Protein AF-A0A524DHZ1-F1 (afdb_monomer)

Sequence (120 aa):
MDLKEKKKAFKRITIAKLCPKCENLSHIEADFCRYCGAKLTEKGIICPRCSKYINDKNADSCPFCSESFNEKGVICPYCSEFTHIESQEKETFCEQCGERIKNLSDKVKVKVSRISESLD

Mean predicted aligned error: 12.06 Å

Secondary structure (DSSP, 8-state):
-----------EEEEEEEPTTT--EE-TT-SB-TTT--B---EEEEPTTT--EES-TT-SB-TTT--B--EEEEE-TTT--EEE--TT-SEEE-TTT--EEE---S--------------

Solvent-accessible surface area (backbone atoms only — not comparable to full-atom values): 7574 Å² total; per-residue (Å²): 136,83,80,74,76,74,73,74,80,73,32,54,28,30,40,26,16,52,26,90,88,75,67,48,74,36,23,71,82,4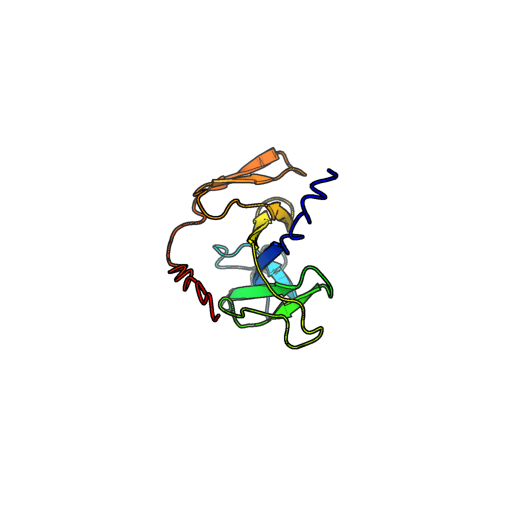5,58,47,32,92,88,76,65,47,71,39,84,52,55,16,26,33,37,74,88,75,69,45,78,36,85,47,70,78,58,56,49,35,93,88,76,72,46,63,53,72,41,52,26,34,36,33,76,86,78,66,43,76,27,73,41,60,101,83,51,52,55,42,57,28,86,89,76,69,49,77,46,72,73,66,70,82,79,79,79,75,75,76,72,76,83,81,74,88,75,137

pLDDT: mean 70.09, std 17.13, range [26.12, 92.19]

Foldseek 3Di:
DDPPPPPPPAFEKEKFFAAPPPRQTAWPPDQADPPPRGGTDFIFIQGPPPRDTDRDNPDQADPVPRHGHRAYWYQDRPPRDIDGDGPPDQWDADPVPRDIGHGPDDDPPPPPVDPPDDDD

Radius of gyration: 16.32 Å; Cα contacts (8 Å, |Δi|>4): 217; chains: 1; bounding box: 32×34×57 Å

Structure (mmCIF, N/CA/C/O backbone):
data_AF-A0A52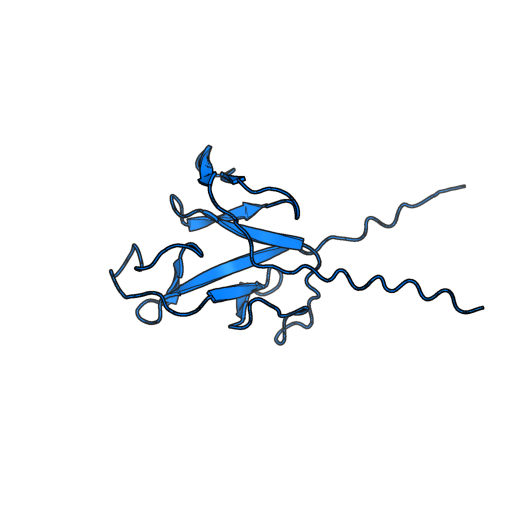4DHZ1-F1
#
_entry.id   AF-A0A524DHZ1-F1
#
loop_
_atom_site.group_PDB
_atom_site.id
_atom_site.type_symbol
_atom_site.label_atom_id
_atom_site.label_alt_id
_atom_site.label_comp_id
_atom_site.label_asym_id
_atom_site.label_entity_id
_atom_site.label_seq_id
_atom_site.pdbx_PDB_ins_code
_atom_site.Cartn_x
_atom_site.Cartn_y
_atom_site.Cartn_z
_atom_site.occupancy
_atom_site.B_iso_or_equiv
_atom_site.auth_seq_id
_atom_site.auth_comp_id
_atom_site.aut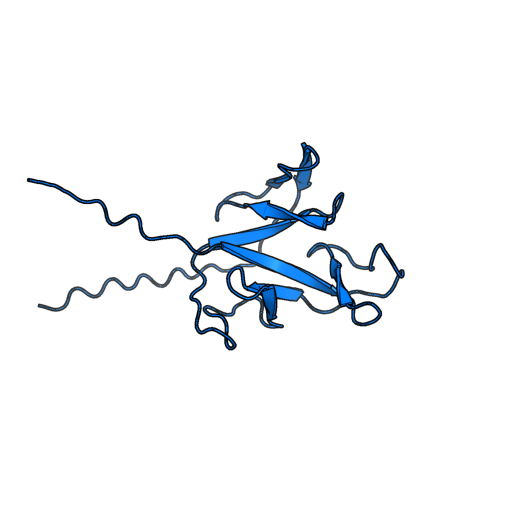h_asym_id
_atom_site.auth_atom_id
_atom_site.pdbx_PDB_model_num
ATOM 1 N N . MET A 1 1 ? -8.563 25.064 36.723 1.00 38.16 1 MET A N 1
ATOM 2 C CA . MET A 1 1 ? -7.669 23.884 36.698 1.00 38.16 1 MET A CA 1
ATOM 3 C C . MET A 1 1 ? -7.775 23.303 35.305 1.00 38.16 1 MET A C 1
ATOM 5 O O . MET A 1 1 ? -8.590 22.430 35.043 1.00 38.16 1 MET A O 1
ATOM 9 N N . ASP A 1 2 ? -7.036 23.909 34.386 1.00 40.91 2 ASP A N 1
ATOM 10 C CA . ASP A 1 2 ? -7.137 23.668 32.954 1.00 40.91 2 ASP A CA 1
ATOM 11 C C . ASP A 1 2 ? -6.352 22.411 32.595 1.00 40.91 2 ASP A C 1
ATOM 13 O O . ASP A 1 2 ? -5.138 22.446 32.378 1.00 40.91 2 ASP A O 1
ATOM 17 N N . LEU A 1 3 ? -7.054 21.281 32.535 1.00 44.28 3 LEU A N 1
ATOM 18 C CA . LEU A 1 3 ? -6.547 20.074 31.901 1.00 44.28 3 LEU A CA 1
ATOM 19 C C . LEU A 1 3 ? -6.522 20.334 30.385 1.00 44.28 3 LEU A C 1
ATOM 21 O O . LEU A 1 3 ? -7.422 19.950 29.644 1.00 44.28 3 LEU A O 1
ATOM 25 N N . LYS A 1 4 ? -5.494 21.047 29.905 1.00 43.03 4 LYS A N 1
ATOM 26 C CA . LYS A 1 4 ? -5.114 21.015 28.488 1.00 43.03 4 LYS A CA 1
ATOM 27 C C . LYS A 1 4 ? -4.688 19.582 28.197 1.00 43.03 4 LYS A C 1
ATOM 29 O O . LYS A 1 4 ? -3.511 19.244 28.330 1.00 43.03 4 LYS A O 1
ATOM 34 N N . GLU A 1 5 ? -5.652 18.741 27.832 1.00 46.22 5 GLU A N 1
ATOM 35 C CA . GLU A 1 5 ? -5.408 17.489 27.132 1.00 46.22 5 GLU A CA 1
ATOM 36 C C . GLU A 1 5 ? -4.509 17.823 25.944 1.00 46.22 5 GLU A C 1
ATOM 38 O O . GLU A 1 5 ? -4.939 18.368 24.923 1.00 46.22 5 GLU A O 1
ATOM 43 N N . LYS A 1 6 ? -3.209 17.569 26.108 1.00 43.06 6 LYS A N 1
ATOM 44 C CA . LYS A 1 6 ? -2.250 17.583 25.015 1.00 43.06 6 LYS A CA 1
ATOM 45 C C . LYS A 1 6 ? -2.692 16.452 24.098 1.00 43.06 6 LYS A C 1
ATOM 47 O O . LYS A 1 6 ? -2.271 15.317 24.297 1.00 43.06 6 LYS A O 1
ATOM 52 N N . LYS A 1 7 ? -3.582 16.749 23.143 1.00 41.94 7 LYS A N 1
ATOM 53 C CA . LYS A 1 7 ? -3.942 15.846 22.048 1.00 41.94 7 LYS A CA 1
ATOM 54 C C . LYS A 1 7 ? -2.627 15.381 21.444 1.00 41.94 7 LYS A C 1
ATOM 56 O O . LYS A 1 7 ? -1.949 16.150 20.763 1.00 41.94 7 LYS A O 1
ATOM 61 N N . LYS A 1 8 ? -2.208 14.161 21.781 1.00 44.09 8 LYS A N 1
ATOM 62 C CA . LYS A 1 8 ? -1.030 13.544 21.187 1.00 44.09 8 LYS A CA 1
ATOM 63 C C . LYS A 1 8 ? -1.375 13.462 19.708 1.00 44.09 8 LYS A C 1
ATOM 65 O O . LYS A 1 8 ? -2.296 12.746 19.345 1.00 44.09 8 LYS A O 1
ATOM 70 N N . ALA A 1 9 ? -0.755 14.306 18.885 1.00 47.62 9 ALA A N 1
ATOM 71 C CA . ALA A 1 9 ? -1.024 14.322 17.458 1.00 47.62 9 ALA A CA 1
ATOM 72 C C . ALA A 1 9 ? -0.582 12.963 16.920 1.00 47.62 9 ALA A C 1
ATOM 74 O O . ALA A 1 9 ? 0.614 12.674 16.834 1.00 47.62 9 ALA A O 1
ATOM 75 N N . PHE A 1 10 ? -1.549 12.090 16.676 1.00 51.94 10 PHE A N 1
ATOM 76 C CA . PHE A 1 10 ? -1.282 10.787 16.123 1.00 51.94 10 PHE A CA 1
ATOM 77 C C . PHE A 1 10 ? -0.893 10.965 14.652 1.00 51.94 10 PHE A C 1
ATOM 79 O O . PHE A 1 10 ? -1.541 11.688 13.892 1.00 51.94 10 PHE A O 1
ATOM 86 N N . LYS A 1 11 ? 0.256 10.397 14.281 1.00 61.12 11 LYS A N 1
ATOM 87 C CA . LYS A 1 11 ? 0.877 10.602 12.971 1.00 61.12 11 LYS A CA 1
ATOM 88 C C . LYS A 1 11 ? 0.666 9.355 12.126 1.00 61.12 11 LYS A C 1
ATOM 90 O O . LYS A 1 11 ? 1.228 8.299 12.423 1.00 61.12 11 LYS A O 1
ATOM 95 N N . ARG A 1 12 ? -0.184 9.523 11.112 1.00 67.62 12 ARG A N 1
ATOM 96 C CA . ARG A 1 12 ? -0.733 8.502 10.210 1.00 67.62 12 ARG A CA 1
ATOM 97 C C . ARG A 1 12 ? 0.275 8.118 9.123 1.00 67.62 12 ARG A C 1
ATOM 99 O O . ARG A 1 12 ? 0.733 8.998 8.413 1.00 67.62 12 ARG A O 1
ATOM 106 N N . ILE A 1 13 ? 0.594 6.841 8.943 1.00 72.00 13 ILE A N 1
ATOM 107 C CA . ILE A 1 13 ? 1.446 6.345 7.850 1.00 72.00 13 ILE A CA 1
ATOM 108 C C . ILE A 1 13 ? 0.684 5.497 6.856 1.00 72.00 13 ILE A C 1
ATOM 110 O O . ILE A 1 13 ? -0.152 4.693 7.245 1.00 72.00 13 ILE A O 1
ATOM 114 N N . THR A 1 14 ? 1.035 5.593 5.580 1.00 75.19 14 THR A N 1
ATOM 115 C CA . THR A 1 14 ? 0.362 4.827 4.529 1.00 75.19 14 THR A CA 1
ATOM 116 C C . THR A 1 14 ? 1.176 3.619 4.120 1.00 75.19 14 THR A C 1
ATOM 118 O O . THR A 1 14 ? 2.324 3.793 3.734 1.00 75.19 14 THR A O 1
ATOM 121 N N . ILE A 1 15 ? 0.602 2.416 4.110 1.00 79.75 15 ILE A N 1
ATOM 122 C CA . ILE A 1 15 ? 1.269 1.253 3.514 1.00 79.75 15 ILE A CA 1
ATOM 123 C C . ILE A 1 15 ? 0.810 1.073 2.064 1.00 79.75 15 ILE A C 1
ATOM 125 O O . ILE A 1 15 ? -0.386 0.976 1.786 1.00 79.75 15 ILE A O 1
ATOM 129 N N . ALA A 1 16 ? 1.771 0.999 1.145 1.00 84.56 16 ALA A N 1
ATOM 130 C CA . ALA A 1 16 ? 1.534 0.843 -0.289 1.00 84.56 16 ALA A CA 1
ATOM 131 C C . ALA A 1 16 ? 2.628 -0.009 -0.946 1.00 84.56 16 ALA A C 1
ATOM 133 O O . ALA A 1 16 ? 3.684 -0.252 -0.355 1.00 84.56 16 ALA A O 1
ATOM 134 N N . LYS A 1 17 ? 2.384 -0.450 -2.182 1.00 87.19 17 LYS A N 1
ATOM 135 C CA . LYS A 1 17 ? 3.429 -0.971 -3.068 1.00 87.19 17 LYS A CA 1
ATOM 136 C C . LYS A 1 17 ? 3.862 0.106 -4.052 1.00 87.19 17 LYS A C 1
ATOM 138 O O . LYS A 1 17 ? 3.005 0.743 -4.661 1.00 87.19 17 LYS A O 1
ATOM 143 N N . LEU A 1 18 ? 5.167 0.281 -4.236 1.00 86.62 18 LEU A N 1
ATOM 144 C CA . LEU A 1 18 ? 5.710 1.162 -5.269 1.00 86.62 18 LEU A CA 1
ATOM 145 C C . LEU A 1 18 ? 5.915 0.369 -6.562 1.00 86.62 18 LEU A C 1
ATOM 147 O O . LEU A 1 18 ? 6.484 -0.724 -6.547 1.00 86.62 18 LEU A O 1
ATOM 151 N N . CYS A 1 19 ? 5.449 0.903 -7.689 1.00 89.12 19 CYS A N 1
ATOM 152 C CA . CYS A 1 19 ? 5.720 0.294 -8.981 1.00 89.12 19 CYS A CA 1
ATOM 153 C C . CYS A 1 19 ? 7.165 0.573 -9.423 1.00 89.12 19 CYS A C 1
ATOM 155 O O . CYS A 1 19 ? 7.503 1.735 -9.634 1.00 89.12 19 CYS A O 1
ATOM 157 N N . PRO A 1 20 ? 7.992 -0.454 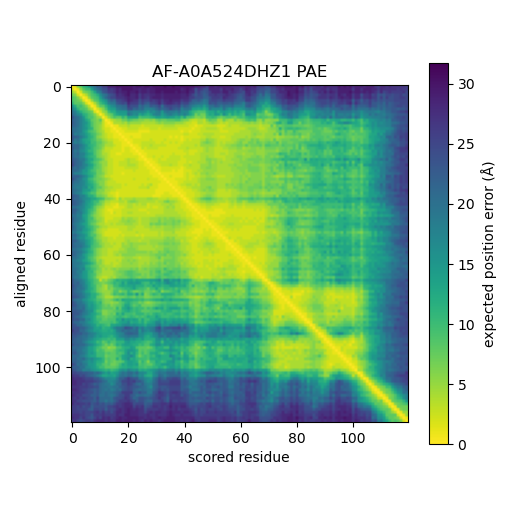-9.693 1.00 88.50 20 PRO A N 1
ATOM 158 C CA . PRO A 1 20 ? 9.379 -0.241 -10.112 1.00 88.50 20 PRO A CA 1
ATOM 159 C C . PRO A 1 20 ? 9.512 0.324 -11.536 1.00 88.50 20 PRO A C 1
ATOM 161 O O . PRO A 1 20 ? 10.591 0.748 -11.929 1.00 88.50 20 PRO A O 1
ATOM 164 N N . LYS A 1 21 ? 8.435 0.299 -12.337 1.00 90.12 21 LYS A N 1
ATOM 165 C CA . LYS A 1 21 ? 8.454 0.732 -13.744 1.00 90.12 21 LYS A CA 1
ATOM 166 C C . LYS A 1 21 ? 7.976 2.169 -13.950 1.00 90.12 21 LYS A C 1
ATOM 168 O O . LYS A 1 21 ? 8.452 2.835 -14.858 1.00 90.12 21 LYS A O 1
ATOM 173 N N . CYS A 1 22 ? 6.983 2.607 -13.181 1.00 89.06 22 CYS A N 1
ATOM 174 C CA . CYS A 1 22 ? 6.337 3.910 -13.379 1.00 89.06 22 CYS A CA 1
ATOM 175 C C . CYS A 1 22 ? 6.185 4.716 -12.090 1.00 89.06 22 CYS A C 1
ATOM 177 O O . CYS A 1 22 ? 5.491 5.724 -12.103 1.00 89.06 22 CYS A O 1
ATOM 179 N N . GLU A 1 23 ? 6.748 4.227 -10.982 1.00 85.69 23 GLU A N 1
ATOM 180 C CA . GLU A 1 23 ? 6.782 4.898 -9.675 1.00 85.69 23 GLU A CA 1
ATOM 181 C C . GLU A 1 23 ? 5.403 5.236 -9.082 1.00 85.69 23 GLU A C 1
ATOM 183 O O . GLU A 1 23 ? 5.299 5.847 -8.023 1.00 85.69 23 GLU A O 1
ATOM 188 N N . ASN A 1 24 ? 4.322 4.764 -9.708 1.00 85.12 24 ASN A N 1
ATOM 189 C CA . ASN A 1 24 ? 2.986 4.878 -9.153 1.00 85.12 24 ASN A CA 1
ATOM 190 C C . ASN A 1 24 ? 2.837 3.981 -7.930 1.00 85.12 24 ASN A C 1
ATOM 192 O O . ASN A 1 24 ? 3.259 2.817 -7.916 1.00 85.12 24 ASN A O 1
ATOM 196 N N . LEU A 1 25 ? 2.159 4.521 -6.926 1.00 84.12 25 LEU A N 1
ATOM 197 C CA . LEU A 1 25 ? 1.734 3.762 -5.768 1.00 84.12 25 LEU A CA 1
ATOM 198 C C . LEU A 1 25 ? 0.557 2.872 -6.136 1.00 84.12 25 LEU A C 1
ATOM 200 O O . LEU A 1 25 ? -0.279 3.178 -6.984 1.00 84.12 25 LEU A O 1
ATOM 204 N N . SER A 1 26 ? 0.526 1.711 -5.515 1.00 84.69 26 SER A N 1
ATOM 205 C CA . SER A 1 26 ? -0.516 0.721 -5.693 1.00 84.69 26 SER A CA 1
ATOM 206 C C . SER A 1 26 ? -0.904 0.155 -4.341 1.00 84.69 26 SER A C 1
ATOM 208 O O . SER A 1 26 ? -0.145 0.211 -3.368 1.00 84.69 26 SER A O 1
ATOM 210 N N . HIS A 1 27 ? -2.107 -0.403 -4.288 1.00 76.69 27 HIS A N 1
ATOM 211 C CA . HIS A 1 27 ? -2.619 -1.040 -3.088 1.00 76.69 27 HIS A CA 1
ATOM 212 C C . HIS A 1 27 ? -1.672 -2.139 -2.582 1.00 76.69 27 HIS A C 1
ATOM 214 O O . HIS A 1 27 ? -0.998 -2.818 -3.361 1.00 76.69 27 HIS A O 1
ATOM 220 N N . ILE A 1 28 ? -1.645 -2.341 -1.264 1.00 77.19 28 ILE A N 1
ATOM 221 C CA . ILE A 1 28 ? -0.768 -3.320 -0.613 1.00 77.19 28 ILE A CA 1
ATOM 222 C C . ILE A 1 28 ? -1.018 -4.765 -1.086 1.00 77.19 28 ILE A C 1
ATOM 224 O O . ILE A 1 28 ? -0.102 -5.593 -1.037 1.00 77.19 28 ILE A O 1
ATOM 228 N N . GLU A 1 29 ? -2.227 -5.080 -1.552 1.00 76.56 29 GLU A N 1
ATOM 229 C CA . GLU A 1 29 ? -2.585 -6.401 -2.091 1.00 76.56 29 GLU A CA 1
ATOM 230 C C . GLU A 1 29 ? -2.452 -6.501 -3.613 1.00 76.56 29 GLU A C 1
ATOM 232 O O . GLU A 1 29 ? -2.546 -7.594 -4.156 1.00 76.56 29 GLU A O 1
ATOM 237 N N . ALA A 1 30 ? -2.203 -5.399 -4.324 1.00 82.62 30 ALA A N 1
ATOM 238 C CA . ALA A 1 30 ? -2.089 -5.455 -5.775 1.00 82.62 30 ALA A CA 1
ATOM 239 C C . ALA A 1 30 ? -0.843 -6.256 -6.185 1.00 82.62 30 ALA A C 1
ATOM 241 O O . ALA A 1 30 ? 0.270 -5.939 -5.763 1.00 82.62 30 ALA A O 1
ATOM 242 N N . ASP A 1 31 ? -1.002 -7.280 -7.021 1.00 87.56 31 ASP A N 1
ATOM 243 C CA . ASP A 1 31 ? 0.129 -8.010 -7.614 1.00 87.56 31 ASP A CA 1
ATOM 244 C C . ASP A 1 31 ? 0.713 -7.294 -8.833 1.00 87.56 31 ASP A C 1
ATOM 246 O O . ASP A 1 31 ? 1.893 -7.461 -9.144 1.00 87.56 31 ASP A O 1
ATOM 250 N N . PHE A 1 32 ? -0.090 -6.453 -9.488 1.00 88.38 32 PHE A N 1
ATOM 251 C CA . PHE A 1 32 ? 0.280 -5.725 -10.696 1.00 88.38 32 PHE A CA 1
ATOM 252 C C . PHE A 1 32 ? -0.133 -4.256 -10.607 1.00 88.38 32 PHE A C 1
ATOM 254 O O . PHE A 1 32 ? -1.170 -3.911 -10.040 1.00 88.38 32 PHE A O 1
ATOM 261 N N . CYS A 1 33 ? 0.683 -3.382 -11.189 1.00 86.62 33 CYS A N 1
ATOM 262 C CA . CYS A 1 33 ? 0.394 -1.962 -11.299 1.00 86.62 33 CYS A CA 1
ATOM 263 C C . CYS A 1 33 ? -0.777 -1.741 -12.259 1.00 86.62 33 CYS A C 1
ATOM 265 O O . CYS A 1 33 ? -0.701 -2.128 -13.425 1.00 86.62 33 CYS A O 1
ATOM 267 N N . ARG A 1 34 ? -1.820 -1.042 -11.805 1.00 83.69 34 ARG A N 1
ATOM 268 C CA . ARG A 1 34 ? -2.998 -0.733 -12.632 1.00 83.69 34 ARG A CA 1
ATOM 269 C C . ARG A 1 34 ? -2.676 0.142 -13.850 1.00 83.69 34 ARG A C 1
ATOM 271 O O . ARG A 1 34 ? -3.378 0.065 -14.848 1.00 83.69 34 ARG A O 1
ATOM 278 N N . TYR A 1 35 ? -1.616 0.947 -13.775 1.00 83.19 35 TYR A N 1
ATOM 279 C CA . TYR A 1 35 ? -1.254 1.898 -14.829 1.00 83.19 35 TYR A CA 1
ATOM 280 C C . TYR A 1 35 ? -0.376 1.295 -15.926 1.00 83.19 35 TYR A C 1
ATOM 282 O O . TYR A 1 35 ? -0.490 1.681 -17.082 1.00 83.19 35 TYR A O 1
ATOM 290 N N . CYS A 1 36 ? 0.518 0.364 -15.582 1.00 90.62 36 CYS A N 1
ATOM 291 C CA . CYS A 1 36 ? 1.504 -0.156 -16.538 1.00 90.62 36 CYS A CA 1
ATOM 292 C C . CYS A 1 36 ? 1.597 -1.686 -16.599 1.00 90.62 36 CYS A C 1
ATOM 294 O O . CYS A 1 36 ? 2.420 -2.211 -17.350 1.00 90.62 36 CYS A O 1
ATOM 296 N N . GLY A 1 37 ? 0.814 -2.402 -15.787 1.00 87.88 37 GLY A N 1
ATOM 297 C CA . GLY A 1 37 ? 0.795 -3.866 -15.724 1.00 87.88 37 GLY A CA 1
ATOM 298 C C . GLY A 1 37 ? 2.036 -4.510 -15.097 1.00 87.88 37 GLY A C 1
ATOM 299 O O . GLY A 1 37 ? 2.121 -5.732 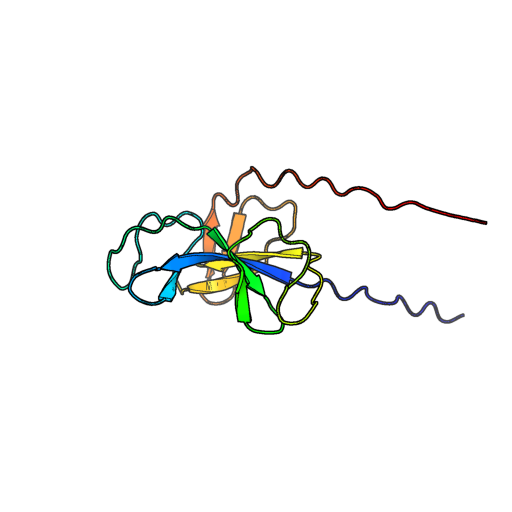-15.043 1.00 87.88 37 GLY A O 1
ATOM 300 N N . ALA A 1 38 ? 3.014 -3.729 -14.623 1.00 92.19 38 ALA A N 1
ATOM 301 C CA . ALA A 1 38 ? 4.235 -4.279 -14.035 1.00 92.19 38 ALA A CA 1
ATOM 302 C C . ALA A 1 38 ? 3.963 -4.973 -12.692 1.00 92.19 38 ALA A C 1
ATOM 304 O O . ALA A 1 38 ? 3.150 -4.499 -11.898 1.00 92.19 38 ALA A O 1
ATOM 305 N N . LYS A 1 39 ? 4.681 -6.067 -12.420 1.00 91.19 39 LYS A N 1
ATOM 306 C CA . LYS A 1 39 ? 4.566 -6.820 -11.165 1.00 91.19 39 LYS A CA 1
ATOM 307 C C . LYS A 1 39 ? 5.051 -5.985 -9.975 1.00 91.19 39 LYS A C 1
ATOM 309 O O . LYS A 1 39 ? 6.102 -5.353 -10.043 1.00 91.19 39 LYS A O 1
ATOM 314 N N . LEU A 1 40 ? 4.288 -6.010 -8.886 1.00 87.38 40 LEU A N 1
ATOM 315 C CA . LEU A 1 40 ? 4.548 -5.260 -7.661 1.00 87.38 40 LEU A CA 1
ATOM 316 C C . LEU A 1 40 ? 5.094 -6.185 -6.570 1.00 87.38 40 LEU A C 1
ATOM 318 O O . LEU A 1 40 ? 4.378 -7.042 -6.039 1.00 87.38 40 LEU A O 1
ATOM 322 N N . THR A 1 41 ? 6.356 -5.989 -6.209 1.00 83.19 41 THR A N 1
ATOM 323 C CA . THR A 1 41 ? 7.092 -6.878 -5.298 1.00 83.19 41 THR A CA 1
ATOM 324 C C . THR A 1 41 ? 7.317 -6.277 -3.916 1.00 83.19 41 THR A C 1
ATOM 326 O O . THR A 1 41 ? 7.292 -7.006 -2.927 1.00 83.19 41 THR A O 1
ATOM 329 N N . GLU A 1 42 ? 7.488 -4.960 -3.827 1.00 82.00 42 GLU A N 1
ATOM 330 C CA . GLU A 1 42 ? 7.924 -4.285 -2.604 1.00 82.00 42 GLU A CA 1
ATOM 331 C C . GLU A 1 42 ? 6.779 -3.527 -1.932 1.00 82.00 42 GLU A C 1
ATOM 333 O O . GLU A 1 42 ? 5.973 -2.880 -2.600 1.00 82.00 42 GLU A O 1
ATOM 338 N N . LYS A 1 43 ? 6.695 -3.646 -0.602 1.00 84.19 43 LYS A N 1
ATOM 339 C CA . LYS A 1 43 ? 5.717 -2.963 0.257 1.00 84.19 43 LYS A CA 1
ATOM 340 C C . LYS A 1 43 ? 6.470 -2.015 1.180 1.00 84.19 43 LYS A C 1
ATOM 342 O O . LYS A 1 43 ? 7.429 -2.442 1.820 1.00 84.19 43 LYS A O 1
ATOM 347 N N . GLY A 1 44 ? 5.972 -0.799 1.338 1.00 84.88 44 GLY A N 1
ATOM 348 C CA . GLY A 1 44 ? 6.624 0.224 2.143 1.00 84.88 44 GLY A CA 1
ATOM 349 C C . GLY A 1 44 ? 5.649 1.236 2.719 1.00 84.88 44 GLY A C 1
ATOM 350 O O . GLY A 1 44 ? 4.436 1.126 2.530 1.00 84.88 44 GLY A O 1
ATOM 351 N N . ILE A 1 45 ? 6.200 2.203 3.446 1.00 83.31 45 ILE A N 1
ATOM 352 C CA . ILE A 1 45 ? 5.474 3.297 4.087 1.00 83.31 45 ILE A CA 1
ATOM 353 C C . ILE A 1 45 ? 5.612 4.580 3.266 1.00 83.31 45 ILE A C 1
ATOM 355 O O . ILE A 1 45 ? 6.715 4.944 2.878 1.00 83.31 45 ILE A O 1
ATOM 359 N N . ILE A 1 46 ? 4.523 5.319 3.076 1.00 83.50 46 ILE A N 1
ATOM 360 C CA . ILE A 1 46 ? 4.561 6.721 2.653 1.00 83.50 46 ILE A CA 1
ATOM 361 C C . ILE A 1 46 ? 4.538 7.593 3.897 1.00 83.50 46 ILE A C 1
ATOM 363 O O . ILE A 1 46 ? 3.604 7.527 4.702 1.00 83.50 46 ILE A O 1
ATOM 367 N N . CYS A 1 47 ? 5.576 8.409 4.061 1.00 81.81 47 CYS A N 1
ATOM 368 C CA . CYS A 1 47 ? 5.629 9.360 5.158 1.00 81.81 47 CYS A CA 1
ATOM 369 C C . CYS A 1 47 ? 4.557 10.451 4.968 1.00 81.81 47 CYS A C 1
ATOM 371 O O . CYS A 1 47 ? 4.583 11.126 3.942 1.00 81.81 47 CYS A O 1
ATOM 373 N N . PRO A 1 48 ? 3.686 10.720 5.956 1.00 74.50 48 PRO A N 1
ATOM 374 C CA . PRO A 1 48 ? 2.657 11.762 5.844 1.00 74.50 48 PRO A CA 1
ATOM 375 C C . PRO A 1 48 ? 3.230 13.180 5.770 1.00 74.50 48 PRO A C 1
ATOM 377 O O . PRO A 1 48 ? 2.582 14.093 5.277 1.00 74.50 48 PRO A O 1
ATOM 380 N N . ARG A 1 49 ? 4.438 13.383 6.307 1.00 81.25 49 ARG A N 1
ATOM 381 C CA . ARG A 1 49 ? 5.050 14.707 6.456 1.00 81.25 49 ARG A CA 1
ATOM 382 C C . ARG A 1 49 ? 5.828 15.122 5.214 1.00 81.25 49 ARG A C 1
ATOM 384 O O . ARG A 1 49 ? 5.874 16.301 4.889 1.00 81.25 49 ARG A O 1
ATOM 391 N N . CYS A 1 50 ? 6.494 14.179 4.549 1.00 84.94 50 CYS A N 1
ATOM 392 C CA . CYS A 1 50 ? 7.350 14.474 3.396 1.00 84.94 50 CYS A CA 1
ATOM 393 C C . CYS A 1 50 ? 7.014 13.668 2.137 1.00 84.94 50 CYS A C 1
ATOM 395 O O . CYS A 1 50 ? 7.756 13.757 1.163 1.00 84.94 50 CYS A O 1
ATOM 397 N N . SER A 1 51 ? 5.948 12.864 2.165 1.00 81.75 51 SER A N 1
ATOM 398 C CA . SER A 1 51 ? 5.457 12.038 1.051 1.00 81.75 51 SER A CA 1
ATOM 399 C C . SER A 1 51 ? 6.483 11.075 0.449 1.00 81.75 51 SER A C 1
ATOM 401 O O . SER A 1 51 ? 6.275 10.531 -0.631 1.00 81.75 51 SER A O 1
ATOM 403 N N . LYS A 1 52 ? 7.600 10.829 1.144 1.00 86.38 52 LYS A N 1
ATOM 404 C CA . LYS A 1 52 ? 8.621 9.888 0.687 1.00 86.38 52 LYS A CA 1
ATOM 405 C C . LYS A 1 52 ? 8.195 8.454 0.956 1.00 86.38 52 LYS A C 1
ATOM 407 O O . LYS A 1 52 ? 7.726 8.141 2.052 1.00 86.38 52 LYS A O 1
ATOM 412 N N . TYR A 1 53 ? 8.433 7.599 -0.036 1.00 85.75 53 TYR A N 1
ATOM 413 C CA . TYR A 1 53 ? 8.350 6.153 0.109 1.00 85.75 53 TYR A CA 1
ATOM 414 C C . TYR A 1 53 ? 9.545 5.635 0.915 1.00 85.75 53 TYR A C 1
ATOM 416 O O . TYR A 1 53 ? 10.698 5.998 0.675 1.00 85.75 53 TYR A O 1
ATOM 424 N N . ILE A 1 54 ? 9.251 4.779 1.880 1.00 87.62 54 ILE A N 1
ATOM 425 C CA . ILE A 1 54 ? 10.195 4.119 2.769 1.00 87.62 54 ILE A CA 1
ATOM 426 C C . ILE A 1 54 ? 10.008 2.632 2.536 1.00 87.62 54 ILE A C 1
ATOM 428 O O . ILE A 1 54 ? 8.947 2.087 2.833 1.00 87.62 54 ILE A O 1
ATOM 432 N N . ASN A 1 55 ? 11.039 1.963 2.029 1.00 86.00 55 ASN A N 1
ATOM 433 C CA . ASN A 1 55 ? 10.964 0.545 1.673 1.00 86.00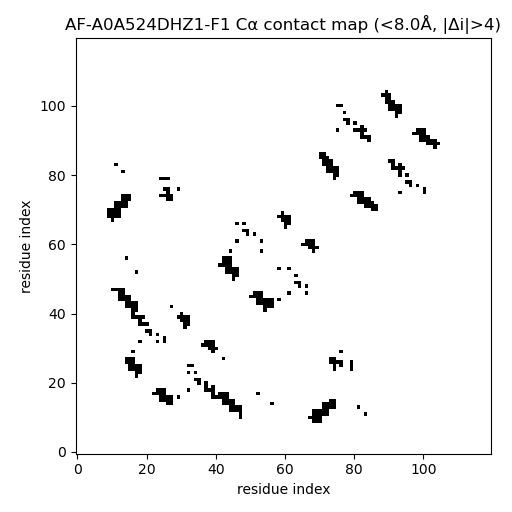 55 ASN A CA 1
ATOM 434 C C . ASN A 1 55 ? 10.943 -0.411 2.884 1.00 86.00 55 ASN A C 1
ATOM 436 O O . ASN A 1 55 ? 11.119 -1.616 2.738 1.00 86.00 55 ASN A O 1
ATOM 440 N N . ASP A 1 56 ? 10.741 0.120 4.087 1.00 83.56 56 ASP A N 1
ATOM 441 C CA . ASP A 1 56 ? 10.547 -0.655 5.300 1.00 83.56 56 ASP A CA 1
ATOM 442 C C . ASP A 1 56 ? 9.160 -0.372 5.873 1.00 83.56 56 ASP A C 1
ATOM 444 O O . ASP A 1 56 ? 8.867 0.721 6.350 1.00 83.56 56 ASP A O 1
ATOM 448 N N . LYS A 1 57 ? 8.292 -1.383 5.830 1.00 76.94 57 LYS A N 1
ATOM 449 C CA . LYS A 1 57 ? 6.927 -1.316 6.374 1.00 76.94 57 LYS A CA 1
ATOM 450 C C . LYS A 1 57 ? 6.867 -1.342 7.907 1.00 76.94 57 LYS A C 1
ATOM 452 O O . LYS A 1 57 ? 5.780 -1.185 8.476 1.00 76.94 57 LYS A O 1
ATOM 457 N N . ASN A 1 58 ? 7.991 -1.647 8.554 1.00 75.44 58 ASN A N 1
ATOM 458 C CA . ASN A 1 58 ? 8.113 -1.715 10.006 1.00 75.44 58 ASN A CA 1
ATOM 459 C C . ASN A 1 58 ? 8.852 -0.509 10.585 1.00 75.44 58 ASN A C 1
ATOM 461 O O . ASN A 1 58 ? 9.078 -0.496 11.789 1.00 75.44 58 ASN A O 1
ATOM 465 N N . ALA A 1 59 ? 9.201 0.483 9.763 1.00 79.25 59 ALA A N 1
ATOM 466 C CA . ALA A 1 59 ? 9.840 1.687 10.251 1.00 79.25 59 ALA A CA 1
ATOM 467 C C . ALA A 1 59 ? 8.958 2.332 11.330 1.00 79.25 59 ALA A C 1
ATOM 469 O O . ALA A 1 59 ? 7.743 2.435 11.157 1.00 79.25 59 ALA A O 1
ATOM 470 N N . ASP A 1 60 ? 9.571 2.767 12.428 1.00 79.94 60 ASP A N 1
ATOM 471 C CA . ASP A 1 60 ? 8.911 3.546 13.486 1.00 79.94 60 ASP A CA 1
ATOM 472 C C . ASP A 1 60 ? 9.010 5.057 13.229 1.00 79.94 60 ASP A C 1
ATOM 474 O O . ASP A 1 60 ? 8.329 5.864 13.862 1.00 79.94 60 ASP A O 1
ATOM 478 N N . SER A 1 61 ? 9.879 5.468 12.303 1.00 83.06 61 SER A N 1
ATOM 479 C CA . SER A 1 61 ? 10.049 6.867 11.925 1.00 83.06 61 SER A CA 1
ATOM 480 C C . SER A 1 61 ? 10.557 7.037 10.496 1.00 83.06 61 SER A C 1
ATOM 482 O O . SER A 1 61 ? 11.128 6.127 9.894 1.00 83.06 61 SER A O 1
ATOM 484 N N . CYS A 1 62 ? 10.344 8.226 9.937 1.00 83.31 62 CYS A N 1
ATOM 485 C CA . CYS A 1 62 ? 10.820 8.579 8.612 1.00 83.31 62 CYS A CA 1
ATOM 486 C C . CYS A 1 62 ? 12.320 8.896 8.650 1.00 83.31 62 CYS A C 1
ATOM 488 O O . CYS A 1 62 ? 12.690 9.909 9.246 1.00 83.31 62 CYS A O 1
ATOM 490 N N . PRO A 1 63 ? 13.180 8.158 7.928 1.00 86.00 63 PRO A N 1
ATOM 491 C CA . PRO A 1 63 ? 14.619 8.429 7.910 1.00 86.00 63 PRO A CA 1
ATOM 492 C C . PRO A 1 63 ? 14.973 9.765 7.235 1.00 86.00 63 PRO A C 1
ATOM 494 O O . PRO A 1 63 ? 16.079 10.267 7.391 1.00 86.00 63 PRO A O 1
ATOM 497 N N . PHE A 1 64 ? 14.044 10.360 6.481 1.00 86.00 64 PHE A N 1
ATOM 498 C CA . PHE A 1 64 ? 14.286 11.596 5.734 1.00 86.00 64 PHE A CA 1
ATOM 499 C C . PHE A 1 64 ? 13.859 12.871 6.460 1.00 86.00 64 PHE A C 1
ATOM 501 O O . PHE A 1 64 ? 14.313 13.952 6.100 1.00 86.00 64 PHE A O 1
ATOM 508 N N . CYS A 1 65 ? 12.927 12.779 7.408 1.00 85.25 65 CYS A N 1
ATOM 509 C CA . CYS A 1 65 ? 12.413 13.954 8.121 1.00 85.25 65 CYS A CA 1
ATOM 510 C C . CYS A 1 65 ? 12.244 13.735 9.627 1.00 85.25 65 CYS A C 1
ATOM 512 O O . CYS A 1 65 ? 11.701 14.608 10.301 1.00 85.25 65 CYS A O 1
ATOM 514 N N . SER A 1 66 ? 12.699 12.584 10.129 1.00 83.00 66 SER A N 1
ATOM 515 C CA . SER A 1 66 ? 12.660 12.170 11.535 1.00 83.00 66 SER A CA 1
ATOM 516 C C . SER A 1 66 ? 11.257 12.107 12.139 1.00 83.00 66 SER A C 1
ATOM 518 O O . SER A 1 66 ? 11.082 12.178 13.351 1.00 83.00 66 SER A O 1
ATOM 520 N N . GLU A 1 67 ? 10.241 11.975 11.288 1.00 80.69 67 GLU A N 1
ATOM 521 C CA . GLU A 1 67 ? 8.850 11.954 11.715 1.00 80.69 67 GLU A CA 1
ATOM 522 C C . GLU A 1 67 ? 8.470 10.586 12.277 1.00 80.69 67 GLU A C 1
ATOM 524 O O . GLU A 1 67 ? 8.541 9.600 11.551 1.00 80.69 67 GLU A O 1
ATOM 529 N N . SER A 1 68 ? 8.050 10.518 13.540 1.00 78.69 68 SER A N 1
ATOM 530 C CA . SER A 1 68 ? 7.599 9.274 14.180 1.00 78.69 68 SER A CA 1
ATOM 531 C C . SER A 1 68 ? 6.233 8.813 13.668 1.00 78.69 68 SER A C 1
ATOM 533 O O . SER A 1 68 ? 5.339 9.629 13.425 1.00 78.69 68 SER A O 1
ATOM 535 N N . PHE A 1 69 ? 6.055 7.500 13.556 1.00 76.25 69 PHE A N 1
ATOM 536 C CA . PHE A 1 69 ? 4.863 6.852 13.022 1.00 76.25 69 PHE A CA 1
ATOM 537 C C . PHE A 1 69 ? 4.065 6.207 14.155 1.00 76.25 69 PHE A C 1
ATOM 539 O O . PHE A 1 69 ? 4.501 5.223 14.740 1.00 76.25 69 PHE A O 1
ATOM 546 N N . ASN A 1 70 ? 2.894 6.765 14.471 1.00 67.12 70 ASN A N 1
ATOM 547 C CA . ASN A 1 70 ? 2.082 6.312 15.608 1.00 67.12 70 ASN A CA 1
ATOM 548 C C . ASN A 1 70 ? 0.728 5.698 15.194 1.00 67.12 70 ASN A C 1
ATOM 550 O O . ASN A 1 70 ? 0.079 5.087 16.035 1.00 67.12 70 ASN A O 1
ATOM 554 N N . GLU A 1 71 ? 0.310 5.816 13.926 1.00 63.31 71 GLU A N 1
ATOM 555 C CA . GLU A 1 71 ? -0.928 5.233 13.370 1.00 63.31 71 GLU A CA 1
ATOM 556 C C . GLU A 1 71 ? -0.734 4.808 11.911 1.00 63.31 71 GLU A C 1
ATOM 558 O O . GLU A 1 71 ? 0.075 5.413 11.218 1.00 63.31 71 GLU A O 1
ATOM 563 N N . LYS A 1 72 ? -1.475 3.805 11.415 1.00 67.00 72 LYS A N 1
ATOM 564 C CA . LYS A 1 72 ? -1.345 3.277 10.039 1.00 67.00 72 LYS A CA 1
ATOM 565 C C . LYS A 1 72 ? -2.565 3.612 9.160 1.00 67.00 72 LYS A C 1
ATOM 567 O O . LYS A 1 72 ? -3.583 4.064 9.655 1.00 67.00 72 LYS A O 1
ATOM 572 N N . GLY A 1 73 ? -2.435 3.433 7.848 1.00 71.88 73 GLY A N 1
ATOM 573 C CA . GLY A 1 73 ? -3.375 3.815 6.787 1.00 71.88 73 GLY A CA 1
ATOM 574 C C . GLY A 1 73 ? -3.040 3.079 5.484 1.00 71.88 73 GLY A C 1
ATOM 575 O O . GLY A 1 73 ? -1.968 2.471 5.374 1.00 71.88 73 GLY A O 1
ATOM 576 N N . VAL A 1 74 ? -3.929 3.118 4.489 1.00 72.69 74 VAL A N 1
ATOM 577 C CA . VAL A 1 74 ? -3.759 2.422 3.194 1.00 72.69 74 VAL A CA 1
ATOM 578 C C . VAL A 1 74 ? -4.091 3.313 2.002 1.00 72.69 74 VAL A C 1
ATOM 580 O O . VAL A 1 74 ? -4.761 4.329 2.143 1.00 72.69 74 VAL A O 1
ATOM 583 N N . ILE A 1 75 ? -3.617 2.931 0.815 1.00 74.00 75 ILE A N 1
ATOM 584 C CA . ILE A 1 75 ? -4.045 3.531 -0.456 1.00 74.00 75 ILE A CA 1
ATOM 585 C C . ILE A 1 75 ? -5.247 2.763 -1.000 1.00 74.00 75 ILE A C 1
ATOM 587 O O . ILE A 1 75 ? -5.169 1.550 -1.185 1.00 74.00 75 ILE A O 1
ATOM 591 N N . CYS A 1 76 ? -6.329 3.461 -1.315 1.00 74.44 76 CYS A N 1
ATOM 592 C CA . CYS A 1 76 ? -7.501 2.897 -1.955 1.00 74.44 76 CYS A CA 1
ATOM 593 C C . CYS A 1 76 ? -7.142 2.295 -3.327 1.00 74.44 76 CYS A C 1
ATOM 595 O O . CYS A 1 76 ? -6.624 3.003 -4.190 1.00 74.44 76 CYS A O 1
ATOM 597 N N . PRO A 1 77 ? -7.445 1.011 -3.591 1.00 68.62 77 PRO A N 1
ATOM 598 C CA . PRO A 1 77 ? -7.163 0.388 -4.888 1.00 68.62 77 PRO A CA 1
ATOM 599 C C . PRO A 1 77 ? -7.997 0.970 -6.041 1.00 68.62 77 PRO A C 1
ATOM 601 O O . PRO A 1 77 ? -7.620 0.848 -7.210 1.00 68.62 77 PRO A O 1
ATOM 604 N N . TYR A 1 78 ? -9.140 1.578 -5.728 1.00 75.06 78 TYR A N 1
ATOM 605 C CA . TYR A 1 78 ? -10.103 2.025 -6.729 1.00 75.06 78 TYR A CA 1
ATOM 606 C C . TYR A 1 78 ? -9.784 3.417 -7.267 1.00 75.06 78 TYR A C 1
ATOM 608 O O . TYR A 1 78 ? -9.841 3.611 -8.483 1.00 75.06 78 TYR A O 1
ATOM 616 N N . CYS A 1 79 ? -9.402 4.347 -6.389 1.00 75.69 79 CYS A N 1
ATOM 617 C CA . CYS A 1 79 ? -9.102 5.736 -6.746 1.00 75.69 79 CYS A CA 1
ATOM 618 C C . CYS A 1 79 ? -7.652 6.160 -6.476 1.00 75.69 79 CYS A C 1
ATOM 620 O O . CYS A 1 79 ? -7.303 7.298 -6.764 1.00 75.69 79 CYS A O 1
ATOM 622 N N . SER A 1 80 ? -6.810 5.273 -5.936 1.00 70.31 80 SER A N 1
ATOM 623 C CA . SER A 1 80 ? -5.425 5.572 -5.543 1.00 70.31 80 SER A CA 1
ATOM 624 C C . SER A 1 80 ? -5.288 6.660 -4.470 1.00 70.31 80 SER A C 1
ATOM 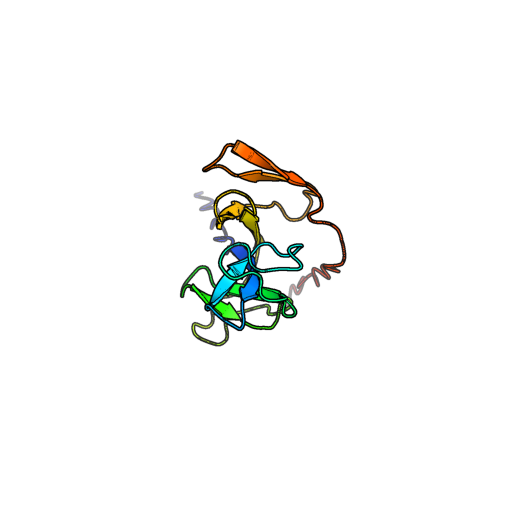626 O O . SER A 1 80 ? -4.176 7.113 -4.212 1.00 70.31 80 SER A O 1
ATOM 628 N N . GLU A 1 81 ? -6.384 7.042 -3.806 1.00 70.75 81 GLU A N 1
ATOM 629 C CA . GLU A 1 81 ? -6.339 8.004 -2.710 1.00 70.75 81 GLU A CA 1
ATOM 630 C C . GLU A 1 81 ? -6.004 7.330 -1.382 1.00 70.75 81 GLU A C 1
ATOM 632 O O . GLU A 1 81 ? -6.369 6.184 -1.120 1.00 70.75 81 GLU A O 1
ATOM 637 N N . PHE A 1 82 ? -5.345 8.066 -0.504 1.00 68.62 82 PHE A N 1
ATOM 638 C CA . PHE A 1 82 ? -5.151 7.676 0.878 1.00 68.62 82 PHE A CA 1
ATOM 639 C C . PHE A 1 82 ? -6.467 7.484 1.655 1.00 68.62 82 PHE A C 1
ATOM 641 O O . PHE A 1 82 ? -7.449 8.201 1.478 1.00 68.62 82 PHE A O 1
ATOM 648 N N . THR A 1 83 ? -6.489 6.485 2.534 1.00 69.69 83 THR A N 1
ATOM 649 C CA . THR A 1 83 ? -7.615 6.164 3.412 1.00 69.69 83 THR A CA 1
ATOM 650 C C . THR A 1 83 ? -7.109 5.722 4.782 1.00 69.69 83 THR A C 1
ATOM 652 O O . THR A 1 83 ? -6.159 4.941 4.908 1.00 69.69 83 THR A O 1
ATOM 655 N N . HIS A 1 84 ? -7.756 6.243 5.820 1.00 68.38 84 HIS A N 1
ATOM 656 C CA . HIS A 1 84 ? -7.454 5.935 7.210 1.00 68.38 84 HIS A CA 1
ATOM 657 C C . HIS A 1 84 ? -7.906 4.524 7.595 1.00 68.38 84 HIS A C 1
ATOM 659 O O . HIS A 1 84 ? -8.952 4.053 7.150 1.00 68.38 84 HIS A O 1
ATOM 665 N N . ILE A 1 85 ? -7.106 3.859 8.433 1.00 65.12 85 ILE A N 1
ATOM 666 C CA . ILE A 1 85 ? -7.507 2.622 9.107 1.00 65.12 85 ILE A CA 1
ATOM 667 C C . ILE A 1 85 ? -7.228 2.794 10.590 1.00 65.12 85 ILE A C 1
ATOM 669 O O . ILE A 1 85 ? -6.122 3.194 10.968 1.00 65.12 85 ILE A O 1
ATOM 673 N N . GLU A 1 86 ? -8.201 2.498 11.441 1.00 58.50 86 GLU A N 1
ATOM 674 C CA . GLU A 1 86 ? -7.899 2.371 12.856 1.00 58.50 86 GLU A CA 1
ATOM 675 C C . GLU A 1 86 ? -7.171 1.041 13.093 1.00 58.50 86 GLU A C 1
ATOM 677 O O . GLU A 1 86 ? -7.341 0.063 12.362 1.00 58.50 86 GLU A O 1
ATOM 682 N N . SER A 1 87 ? -6.299 0.987 14.100 1.00 54.22 87 SER A N 1
ATOM 683 C CA . SER A 1 87 ? -5.342 -0.116 14.303 1.00 54.22 87 SER A CA 1
ATOM 684 C C . SER A 1 87 ? -5.975 -1.483 14.638 1.00 54.22 87 SER A C 1
ATOM 686 O O . SER A 1 87 ? -5.255 -2.451 14.885 1.00 54.22 87 SER A O 1
ATOM 688 N N . GLN A 1 88 ? -7.305 -1.580 14.602 1.00 55.91 88 GLN A N 1
ATOM 689 C CA . GLN A 1 88 ? -8.099 -2.786 14.845 1.00 55.91 88 GLN A CA 1
ATOM 690 C C . GLN A 1 88 ? -9.102 -3.095 13.718 1.00 55.91 88 GLN A C 1
ATOM 692 O O . GLN A 1 88 ? -9.809 -4.102 13.791 1.00 55.91 88 GLN A O 1
ATOM 697 N N . GLU A 1 89 ? -9.161 -2.276 12.667 1.00 61.41 89 GLU A N 1
ATOM 698 C CA . GLU A 1 89 ? -10.121 -2.457 11.581 1.00 61.41 89 GLU A CA 1
ATOM 699 C C . GLU A 1 89 ? -9.568 -3.382 10.489 1.00 61.41 89 GLU A C 1
ATOM 701 O O . GLU A 1 89 ? -8.477 -3.188 9.954 1.00 61.41 89 GLU A O 1
ATOM 706 N N . LYS A 1 90 ? -10.339 -4.423 10.153 1.00 60.16 90 LYS A N 1
ATOM 707 C CA . LYS A 1 90 ? -10.026 -5.373 9.063 1.00 60.16 90 LYS A CA 1
ATOM 708 C C . LYS A 1 90 ? -10.493 -4.889 7.691 1.00 60.16 90 LYS A C 1
ATOM 710 O O . LYS A 1 90 ? -10.134 -5.466 6.662 1.00 60.16 90 LYS A O 1
ATOM 715 N N . GLU A 1 91 ? -11.295 -3.838 7.683 1.00 67.75 91 GLU A N 1
ATOM 716 C CA . GLU A 1 91 ? -11.887 -3.217 6.513 1.00 67.75 91 GLU A CA 1
ATOM 717 C C . GLU A 1 91 ? -12.094 -1.725 6.781 1.00 67.75 91 GLU A C 1
ATOM 719 O O . GLU A 1 91 ? -12.314 -1.335 7.920 1.00 67.75 91 GLU A O 1
ATOM 724 N N . THR A 1 92 ? -12.009 -0.903 5.739 1.00 73.38 92 THR A N 1
ATOM 725 C CA . THR A 1 92 ? -12.284 0.541 5.802 1.00 73.38 92 THR A CA 1
ATOM 726 C C . THR A 1 92 ? -13.011 0.981 4.531 1.00 73.38 92 THR A C 1
ATOM 728 O O . THR A 1 92 ? -13.091 0.223 3.557 1.00 73.38 92 THR A O 1
ATOM 731 N N . PHE A 1 93 ? -13.532 2.203 4.509 1.00 77.75 93 PHE A N 1
ATOM 732 C CA . PHE A 1 93 ? -14.1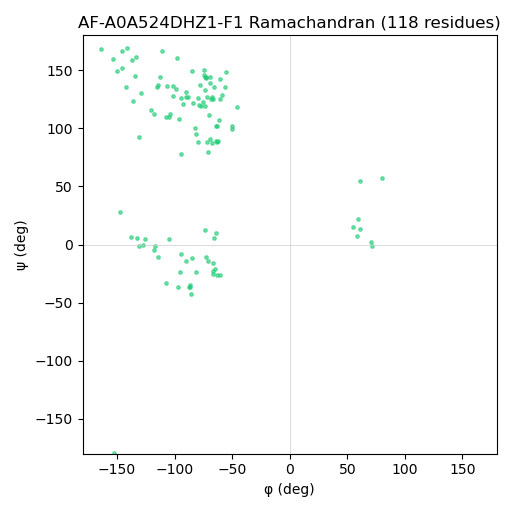52 2.808 3.333 1.00 77.75 93 PHE A CA 1
ATOM 733 C C . PHE A 1 93 ? -13.325 3.998 2.872 1.00 77.75 93 PHE A C 1
ATOM 735 O O . PHE A 1 93 ? -12.878 4.808 3.681 1.00 77.75 93 PHE A O 1
ATOM 742 N N . CYS A 1 94 ? -13.126 4.120 1.563 1.00 76.81 94 CYS A N 1
ATOM 743 C CA . CYS A 1 94 ? -12.443 5.280 1.019 1.00 76.81 94 CYS A CA 1
ATOM 744 C C . CYS A 1 94 ? -13.355 6.510 1.068 1.00 76.81 94 CYS A C 1
ATOM 746 O O . CYS A 1 94 ? -14.381 6.541 0.394 1.00 76.81 94 CYS A O 1
ATOM 748 N N . GLU A 1 95 ? -12.949 7.555 1.788 1.00 74.50 95 GLU A N 1
ATOM 749 C CA . GLU A 1 95 ? -13.725 8.799 1.912 1.00 74.50 95 GLU A CA 1
ATOM 750 C C . GLU A 1 95 ? -13.873 9.560 0.581 1.00 74.50 95 GLU A C 1
ATOM 752 O O . GLU A 1 95 ? -14.802 10.346 0.430 1.00 74.50 95 GLU A O 1
ATOM 757 N N . GLN A 1 96 ? -12.992 9.319 -0.401 1.00 73.56 96 GLN A N 1
ATOM 758 C CA . GLN A 1 96 ? -13.069 9.978 -1.712 1.00 73.56 96 GLN A CA 1
ATOM 759 C C . GLN A 1 96 ? -13.967 9.268 -2.724 1.00 73.56 96 GLN A C 1
ATOM 761 O O . GLN A 1 96 ? -14.595 9.928 -3.545 1.00 73.56 96 GLN A O 1
ATOM 766 N N . CYS A 1 97 ? -14.003 7.934 -2.727 1.00 78.31 97 CYS A N 1
ATOM 767 C CA . CYS A 1 97 ? -14.757 7.182 -3.740 1.00 78.31 97 CYS A CA 1
ATOM 768 C C . CYS A 1 97 ? -15.885 6.319 -3.168 1.00 78.31 97 CYS A C 1
ATOM 770 O O . CYS A 1 97 ? -16.629 5.721 -3.936 1.00 78.31 97 CYS A O 1
ATOM 772 N N . GLY A 1 98 ? -16.020 6.238 -1.842 1.00 79.81 98 GLY A N 1
ATOM 773 C CA . GLY A 1 98 ? -17.042 5.441 -1.159 1.00 79.81 98 GLY A CA 1
ATOM 774 C C . GLY A 1 98 ? -16.825 3.927 -1.229 1.00 79.81 98 GLY A C 1
ATOM 775 O O . GLY A 1 98 ? -17.604 3.170 -0.653 1.00 79.81 98 GLY A O 1
ATOM 776 N N . GLU A 1 99 ? -15.776 3.465 -1.912 1.00 80.62 99 GLU A N 1
ATOM 777 C CA . GLU A 1 99 ? -15.512 2.041 -2.097 1.00 80.62 99 GLU A CA 1
ATOM 778 C C . GLU A 1 99 ? -15.005 1.360 -0.823 1.00 80.62 99 GLU A C 1
ATOM 780 O O . GLU A 1 99 ? -14.214 1.919 -0.052 1.00 80.62 99 GLU A O 1
ATOM 785 N N . ARG A 1 100 ? -15.427 0.104 -0.633 1.00 78.62 100 ARG A N 1
ATOM 786 C CA . ARG A 1 100 ? -15.042 -0.717 0.522 1.00 78.62 100 ARG A CA 1
ATOM 787 C C . ARG A 1 100 ? -13.698 -1.397 0.271 1.00 78.62 100 ARG A C 1
ATOM 789 O O . ARG A 1 100 ? -13.553 -2.207 -0.647 1.00 78.62 100 ARG A O 1
ATOM 796 N N . ILE A 1 101 ? -12.737 -1.130 1.146 1.00 75.94 101 ILE A N 1
ATOM 797 C CA . ILE A 1 101 ? -11.416 -1.756 1.171 1.00 75.94 101 ILE A CA 1
ATOM 798 C C . ILE A 1 101 ? -11.474 -2.911 2.176 1.00 75.94 101 ILE A C 1
ATOM 800 O O . ILE A 1 101 ? -11.573 -2.694 3.381 1.00 75.94 101 ILE A O 1
ATOM 804 N N . LYS A 1 102 ? -11.470 -4.151 1.679 1.00 68.62 102 LYS A N 1
ATOM 805 C CA . LYS A 1 102 ? -11.511 -5.380 2.495 1.00 68.62 102 LYS A CA 1
ATOM 806 C C . LYS A 1 102 ? -10.097 -5.947 2.665 1.00 68.62 102 LYS A C 1
ATOM 808 O O . LYS A 1 102 ? -9.239 -5.656 1.845 1.00 68.62 102 LYS A O 1
ATOM 813 N N . ASN A 1 103 ? -9.889 -6.796 3.674 1.00 56.44 103 ASN A N 1
ATOM 814 C CA . ASN A 1 103 ? -8.633 -7.523 3.917 1.00 56.44 103 ASN A CA 1
ATOM 815 C C . ASN A 1 103 ? -7.418 -6.621 4.179 1.00 56.44 103 ASN A C 1
ATOM 817 O O . ASN A 1 103 ? -6.332 -6.824 3.643 1.00 56.44 103 ASN A O 1
ATOM 821 N N . LEU A 1 104 ? -7.534 -5.733 5.167 1.00 61.06 104 LEU A N 1
ATOM 822 C CA . LEU A 1 104 ? -6.365 -5.120 5.824 1.00 61.06 104 LEU A CA 1
ATOM 823 C C . LEU A 1 104 ? -5.485 -6.158 6.574 1.00 61.06 104 LEU A C 1
ATOM 825 O O . LEU A 1 104 ? -4.584 -5.808 7.337 1.00 61.06 104 LEU A O 1
ATOM 829 N N . SER A 1 105 ? -5.753 -7.451 6.373 1.00 50.06 105 SER A N 1
ATOM 830 C CA . SER A 1 105 ? -5.426 -8.546 7.265 1.00 50.06 105 SER A CA 1
ATOM 831 C C . SER A 1 105 ? -3.931 -8.871 7.351 1.00 50.06 105 SER A C 1
ATOM 833 O O . SER A 1 105 ? -3.302 -9.437 6.458 1.00 50.06 105 SER A O 1
ATOM 835 N N . ASP A 1 106 ? -3.417 -8.567 8.546 1.00 46.53 106 ASP A N 1
ATOM 836 C CA . ASP A 1 106 ? -2.980 -9.577 9.522 1.00 46.53 106 ASP A CA 1
ATOM 837 C C . ASP A 1 106 ? -1.600 -10.234 9.323 1.00 46.53 106 ASP A C 1
ATOM 839 O O . ASP A 1 106 ? -1.466 -11.452 9.343 1.00 46.53 106 ASP A O 1
ATOM 843 N N . LYS A 1 107 ? -0.531 -9.424 9.270 1.00 38.19 107 LYS A N 1
ATOM 844 C CA . LYS A 1 107 ? 0.768 -9.737 9.930 1.00 38.19 107 LYS A CA 1
ATOM 845 C C . LYS A 1 107 ? 1.508 -8.486 10.421 1.00 38.19 107 LYS A C 1
ATOM 847 O O . LYS A 1 107 ? 2.735 -8.490 10.520 1.00 38.19 107 LYS A O 1
ATOM 852 N N . VAL A 1 108 ? 0.807 -7.406 10.762 1.00 39.34 108 VAL A N 1
ATOM 853 C CA . VAL A 1 108 ? 1.429 -6.406 11.636 1.00 39.34 108 VAL A CA 1
ATOM 854 C C . VAL A 1 108 ? 1.305 -6.968 13.047 1.00 39.34 108 VAL A C 1
ATOM 856 O O . VAL A 1 108 ? 0.313 -6.740 13.727 1.00 39.34 108 VAL A O 1
ATOM 859 N N . LYS A 1 109 ? 2.287 -7.771 13.479 1.00 30.27 109 LYS A N 1
ATOM 860 C CA . LYS A 1 109 ? 2.481 -8.027 14.909 1.00 30.27 109 LYS A CA 1
ATOM 861 C C . LYS A 1 109 ? 2.805 -6.676 15.532 1.00 30.27 109 LYS A C 1
ATOM 863 O O . LYS A 1 109 ? 3.965 -6.281 15.581 1.00 30.27 109 LYS A O 1
ATOM 868 N N . VAL A 1 110 ? 1.779 -5.944 15.949 1.00 37.28 110 VAL A N 1
ATOM 869 C CA . VAL A 1 110 ? 1.955 -4.746 16.752 1.00 37.28 110 VAL A CA 1
ATOM 870 C C . VAL A 1 110 ? 2.382 -5.244 18.128 1.00 37.28 110 VAL A C 1
ATOM 872 O O . VAL A 1 110 ? 1.562 -5.504 19.005 1.00 37.28 110 VAL A O 1
ATOM 875 N N . LYS A 1 111 ? 3.691 -5.412 18.329 1.00 26.12 111 LYS A N 1
ATOM 876 C CA . LYS A 1 111 ? 4.230 -5.207 19.666 1.00 26.12 111 LYS A CA 1
ATOM 877 C C . LYS A 1 111 ? 4.115 -3.708 19.907 1.00 26.12 111 LYS A C 1
ATOM 879 O O . LYS A 1 111 ? 5.022 -2.956 19.576 1.00 26.12 111 LYS A O 1
ATOM 884 N N . VAL A 1 112 ? 2.992 -3.277 20.482 1.00 39.78 112 VAL A N 1
ATOM 885 C CA . VAL A 1 112 ? 3.038 -2.081 21.319 1.00 39.78 112 VAL A CA 1
ATOM 886 C C . VAL A 1 112 ? 3.859 -2.516 22.522 1.00 39.78 112 VAL A C 1
ATOM 888 O O . VAL A 1 112 ? 3.330 -3.059 23.492 1.00 39.78 112 VAL A O 1
ATOM 891 N N . SER A 1 113 ? 5.179 -2.384 22.426 1.00 32.00 113 SER A N 1
ATOM 892 C CA . SER A 1 113 ? 6.000 -2.390 23.623 1.00 32.00 113 SER A CA 1
ATOM 893 C C . SER A 1 113 ? 5.555 -1.162 24.402 1.00 32.00 113 SER A C 1
ATOM 895 O O . SER A 1 113 ? 5.850 -0.031 24.021 1.00 32.00 113 SER A O 1
ATOM 897 N N . ARG A 1 114 ? 4.742 -1.393 25.440 1.00 38.94 114 ARG A N 1
ATOM 898 C CA . ARG A 1 114 ? 4.492 -0.412 26.491 1.00 38.94 114 ARG A CA 1
ATOM 899 C C . ARG A 1 114 ? 5.850 0.149 26.883 1.00 38.94 114 ARG A C 1
ATOM 901 O O . ARG A 1 114 ? 6.683 -0.603 27.372 1.00 38.94 114 ARG A O 1
ATOM 908 N N . ILE A 1 115 ? 6.050 1.44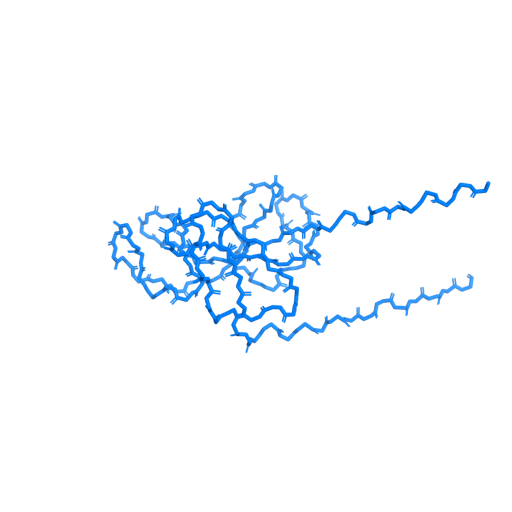5 26.703 1.00 46.44 115 ILE A N 1
ATOM 909 C CA . ILE A 1 115 ? 7.005 2.160 27.540 1.00 46.44 115 ILE A CA 1
ATOM 910 C C . ILE A 1 115 ? 6.170 2.738 28.673 1.00 46.44 115 ILE A C 1
ATOM 912 O O . ILE A 1 115 ? 5.713 3.878 28.647 1.00 46.44 115 ILE A O 1
ATOM 916 N N . SER A 1 116 ? 5.839 1.853 29.607 1.00 46.34 116 SER A N 1
ATOM 917 C CA . SER A 1 116 ? 5.695 2.231 30.999 1.00 46.34 116 SER A CA 1
ATOM 918 C C . SER A 1 116 ? 7.106 2.224 31.567 1.00 46.34 116 SER A C 1
ATOM 920 O O . SER A 1 116 ? 7.616 1.154 31.874 1.00 46.34 116 SER A O 1
ATOM 922 N N . GLU A 1 117 ? 7.717 3.392 31.687 1.00 40.78 117 GLU A N 1
ATOM 923 C CA . GLU A 1 117 ? 8.746 3.622 32.696 1.00 40.78 117 GLU A CA 1
ATOM 924 C C . GLU A 1 117 ? 8.368 4.922 33.398 1.00 40.78 117 GLU A C 1
ATOM 926 O O . GLU A 1 117 ? 8.628 6.030 32.935 1.00 40.78 117 GLU A O 1
ATOM 931 N N . SER A 1 118 ? 7.628 4.739 34.489 1.00 50.75 118 SER A N 1
ATOM 932 C CA . SER A 1 118 ? 7.781 5.567 35.673 1.00 50.75 118 SER A CA 1
ATOM 933 C C . SER A 1 118 ? 9.227 5.418 36.134 1.00 50.75 118 SER A C 1
ATOM 935 O O . SER A 1 118 ? 9.678 4.288 36.305 1.00 50.75 118 SER A O 1
ATOM 937 N N . LEU A 1 119 ? 9.923 6.523 36.353 1.00 42.03 119 LEU A N 1
ATOM 938 C CA . LEU A 1 119 ? 11.121 6.570 37.179 1.00 42.03 119 LEU A CA 1
ATOM 939 C C . LEU A 1 119 ? 10.981 7.821 38.051 1.00 42.03 119 LEU A C 1
ATOM 941 O O . LEU A 1 119 ? 10.702 8.897 37.519 1.00 42.03 119 LEU A O 1
ATOM 945 N N . ASP A 1 120 ? 11.050 7.565 39.359 1.00 37.91 120 ASP A N 1
ATOM 946 C CA . ASP A 1 120 ? 11.040 8.466 40.520 1.00 37.91 120 ASP A CA 1
ATOM 947 C C . ASP A 1 120 ? 11.590 9.885 40.298 1.00 37.91 120 ASP A C 1
ATOM 949 O O . ASP A 1 120 ? 12.664 10.035 39.667 1.00 37.91 120 ASP A O 1
#

Nearest PDB structures (foldseek):
  3irb-assembly2_B  TM=8.236E-01  e=7.091E-01  Saccharolobus solfataricus
  6sc7-assembly1_A  TM=4.236E-01  e=5.912E-01  Homo sapiens
  6sc8-assembly1_A  TM=4.090E-01  e=1.559E+00  Homo sapiens
  6sc9-assembly1_A  TM=1.777E-01  e=7.534E-01  Homo sapiens
  3hi2-assembly2_C  TM=2.877E-01  e=3.427E+00  Escherichia coli K-12